Protein AF-J9WAN5-F1 (afdb_monomer)

Structure (mmCIF, N/CA/C/O backbone):
data_AF-J9WAN5-F1
#
_entry.id   AF-J9WAN5-F1
#
loop_
_atom_site.group_PDB
_atom_site.id
_atom_site.type_symbol
_atom_site.label_atom_id
_atom_site.label_alt_id
_atom_site.label_comp_id
_atom_site.label_asym_id
_atom_site.label_entity_id
_atom_site.label_seq_id
_atom_site.pdbx_PDB_ins_code
_atom_site.Cartn_x
_atom_site.Cartn_y
_atom_site.Cartn_z
_atom_site.occupancy
_atom_site.B_iso_or_equiv
_atom_site.auth_seq_id
_atom_site.auth_comp_id
_atom_site.auth_asym_id
_atom_site.auth_atom_id
_atom_site.pdbx_PDB_model_num
ATOM 1 N N . MET A 1 1 ? -10.014 -7.390 10.030 1.00 89.12 1 MET A N 1
ATOM 2 C CA . MET A 1 1 ? -9.837 -7.842 8.635 1.00 89.12 1 MET A CA 1
ATOM 3 C C . MET A 1 1 ? -9.475 -6.641 7.773 1.00 89.12 1 MET A C 1
ATOM 5 O O . MET A 1 1 ? -10.115 -5.606 7.925 1.00 89.12 1 MET A O 1
ATOM 9 N N . TRP A 1 2 ? -8.449 -6.744 6.928 1.00 92.50 2 TRP A N 1
ATOM 10 C CA . TRP A 1 2 ? -8.131 -5.702 5.946 1.00 92.50 2 TRP A CA 1
ATOM 11 C C . TRP A 1 2 ? -8.891 -5.980 4.650 1.00 92.50 2 TRP A C 1
ATOM 13 O O . TRP A 1 2 ? -8.951 -7.127 4.212 1.00 92.50 2 TRP A O 1
ATOM 23 N N . LYS A 1 3 ? -9.489 -4.945 4.060 1.00 93.38 3 LYS A N 1
ATOM 24 C CA . LYS A 1 3 ? -10.187 -5.009 2.774 1.00 93.38 3 LYS A CA 1
ATOM 25 C C . LYS A 1 3 ? -9.468 -4.133 1.760 1.00 93.38 3 LYS A C 1
ATOM 27 O O . LYS A 1 3 ? -9.059 -3.022 2.096 1.00 93.38 3 LYS A O 1
ATOM 32 N N . PHE A 1 4 ? -9.323 -4.647 0.546 1.00 92.06 4 PHE A N 1
ATOM 33 C CA . PHE A 1 4 ? -8.841 -3.867 -0.584 1.00 92.06 4 PHE A CA 1
ATOM 34 C C . PHE A 1 4 ? -9.849 -2.762 -0.915 1.00 92.06 4 PHE A C 1
ATOM 36 O O . PHE A 1 4 ? -11.059 -2.991 -0.849 1.00 92.06 4 PHE A O 1
ATOM 43 N N . VAL A 1 5 ? -9.342 -1.574 -1.236 1.00 93.38 5 VAL A N 1
ATOM 44 C CA . VAL A 1 5 ? -10.160 -0.413 -1.606 1.00 93.38 5 VAL A CA 1
ATOM 45 C C . VAL A 1 5 ? -9.834 0.040 -3.017 1.00 93.38 5 VAL A C 1
ATOM 47 O O . VAL A 1 5 ? -10.731 0.157 -3.843 1.00 93.38 5 VAL A O 1
ATOM 50 N N . SER A 1 6 ? -8.561 0.333 -3.276 1.00 93.50 6 SER A N 1
ATOM 51 C CA . SER A 1 6 ? -8.130 0.929 -4.534 1.00 93.50 6 SER A CA 1
ATOM 52 C C . SER A 1 6 ? -6.680 0.585 -4.837 1.00 93.50 6 SER A C 1
ATOM 54 O O . SER A 1 6 ? -5.896 0.281 -3.937 1.00 93.50 6 SER A O 1
ATOM 56 N N . HIS A 1 7 ? -6.332 0.647 -6.112 1.00 91.56 7 HIS A N 1
ATOM 57 C CA . HIS A 1 7 ? -4.985 0.478 -6.629 1.00 91.56 7 HIS A CA 1
ATOM 58 C C . HIS A 1 7 ? -4.626 1.725 -7.435 1.00 91.56 7 HIS A C 1
ATOM 60 O O . HIS A 1 7 ? -5.441 2.236 -8.201 1.00 91.56 7 HIS A O 1
ATOM 66 N N . ALA A 1 8 ? -3.416 2.225 -7.221 1.00 88.31 8 ALA A N 1
ATOM 67 C CA . ALA A 1 8 ? -2.824 3.304 -7.988 1.00 88.31 8 ALA A CA 1
ATOM 68 C C . ALA A 1 8 ? -1.446 2.862 -8.488 1.00 88.31 8 ALA A C 1
ATOM 70 O O . ALA A 1 8 ? -0.619 2.418 -7.692 1.00 88.31 8 ALA A O 1
ATOM 71 N N . SER A 1 9 ? -1.198 3.010 -9.786 1.00 86.00 9 SER A N 1
ATOM 72 C CA . SER A 1 9 ? 0.111 2.768 -10.399 1.00 86.00 9 SER A CA 1
ATOM 73 C C . SER A 1 9 ? 0.798 4.095 -10.694 1.00 86.00 9 SER A C 1
ATOM 75 O O . SER A 1 9 ? 0.189 5.008 -11.253 1.00 86.00 9 SER A O 1
ATOM 77 N N . PHE A 1 10 ? 2.074 4.199 -10.337 1.00 79.88 10 PHE A N 1
ATOM 78 C CA . PHE A 1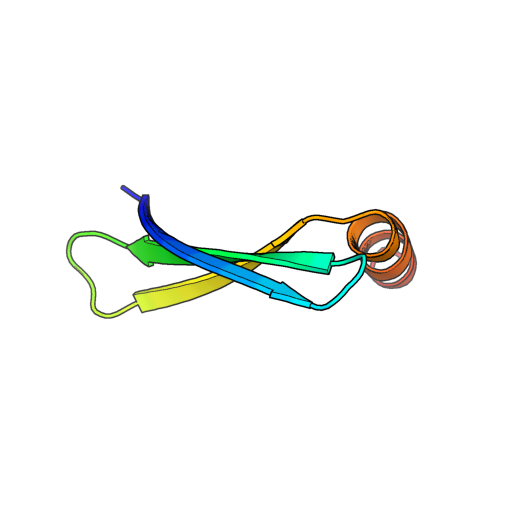 10 ? 2.926 5.356 -10.591 1.00 79.88 10 PHE A CA 1
ATOM 79 C C . PHE A 1 10 ? 4.213 4.883 -11.279 1.00 79.88 10 PHE A C 1
ATOM 81 O O . PHE A 1 10 ? 5.243 4.664 -10.642 1.00 79.88 10 PHE A O 1
ATOM 88 N N . GLY A 1 11 ? 4.132 4.660 -12.595 1.00 83.81 11 GLY A N 1
ATOM 89 C CA . GLY A 1 11 ? 5.231 4.083 -13.374 1.00 83.81 11 GLY A CA 1
ATOM 90 C C . GLY A 1 11 ? 5.556 2.658 -12.916 1.00 83.81 11 GLY A C 1
ATOM 91 O O . GLY A 1 11 ? 4.711 1.775 -13.023 1.00 83.81 11 GLY A O 1
ATOM 92 N N . ASP A 1 12 ? 6.760 2.454 -12.374 1.00 79.69 12 ASP A N 1
ATOM 93 C CA . ASP A 1 12 ? 7.259 1.155 -11.888 1.00 79.69 12 ASP A CA 1
ATOM 94 C C . ASP A 1 12 ? 6.789 0.772 -10.470 1.00 79.69 12 ASP A C 1
ATOM 96 O O . ASP A 1 12 ? 7.211 -0.254 -9.921 1.00 79.69 12 ASP A O 1
ATOM 100 N N . VAL A 1 13 ? 5.966 1.612 -9.835 1.00 79.12 13 VAL A N 1
ATOM 101 C CA . VAL A 1 13 ? 5.475 1.393 -8.470 1.00 79.12 13 VAL A CA 1
ATOM 102 C C . VAL A 1 13 ? 3.965 1.241 -8.484 1.00 79.12 13 VAL A C 1
ATOM 104 O O . VAL A 1 13 ? 3.237 2.193 -8.757 1.00 79.12 13 VAL A O 1
ATOM 107 N N . ASP A 1 14 ? 3.484 0.063 -8.106 1.00 86.31 14 ASP A N 1
ATOM 108 C CA . ASP A 1 14 ? 2.081 -0.138 -7.772 1.00 86.31 14 ASP A CA 1
ATOM 109 C C . ASP A 1 14 ? 1.854 0.179 -6.297 1.00 86.31 14 ASP A C 1
ATOM 111 O O . ASP A 1 14 ? 2.692 -0.102 -5.451 1.00 86.31 14 ASP A O 1
ATOM 115 N N . THR A 1 15 ? 0.723 0.775 -5.939 1.00 88.19 15 THR A N 1
ATOM 116 C CA . THR A 1 15 ? 0.360 1.033 -4.541 1.00 88.19 15 THR A CA 1
ATOM 117 C C . THR A 1 15 ? -1.093 0.668 -4.298 1.00 88.19 15 THR A C 1
ATOM 119 O O . THR A 1 15 ? -1.991 1.079 -5.026 1.00 88.19 15 THR A O 1
ATOM 122 N N . TYR A 1 16 ? -1.331 -0.100 -3.239 1.00 91.44 16 TYR A N 1
ATOM 123 C CA . TYR A 1 16 ? -2.643 -0.625 -2.884 1.00 91.44 16 TYR A CA 1
ATOM 124 C C . TYR A 1 16 ? -3.148 0.049 -1.611 1.00 91.44 16 TYR A C 1
ATOM 126 O O . TYR A 1 16 ? -2.462 0.052 -0.588 1.00 91.44 16 TYR A O 1
ATOM 134 N N . LEU A 1 17 ? -4.358 0.597 -1.656 1.00 93.12 17 LEU A N 1
ATOM 135 C CA . LEU A 1 17 ? -5.064 1.121 -0.497 1.00 93.12 17 LEU A CA 1
ATOM 136 C C . LEU A 1 17 ? -5.840 0.003 0.184 1.00 93.12 17 LEU A C 1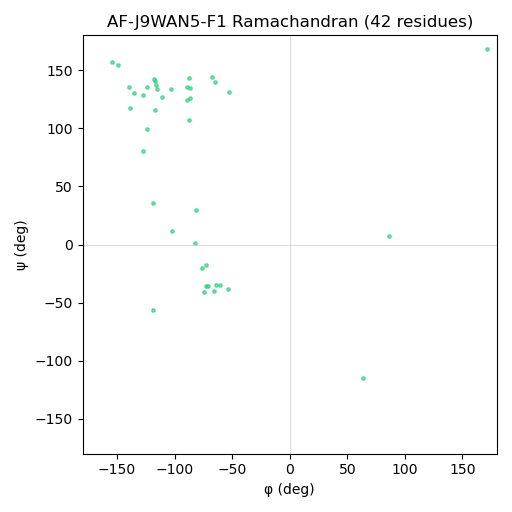
ATOM 138 O O . LEU A 1 17 ? -6.687 -0.659 -0.424 1.00 93.12 17 LEU A O 1
ATOM 142 N N . TRP A 1 18 ? -5.591 -0.147 1.477 1.00 94.94 18 TRP A N 1
ATOM 143 C CA . TRP A 1 18 ? -6.296 -1.073 2.342 1.00 94.94 18 TRP A CA 1
ATOM 144 C C . TRP A 1 18 ? -7.050 -0.313 3.424 1.00 94.94 18 TRP A C 1
ATOM 146 O O . TRP A 1 18 ? -6.546 0.646 4.006 1.00 94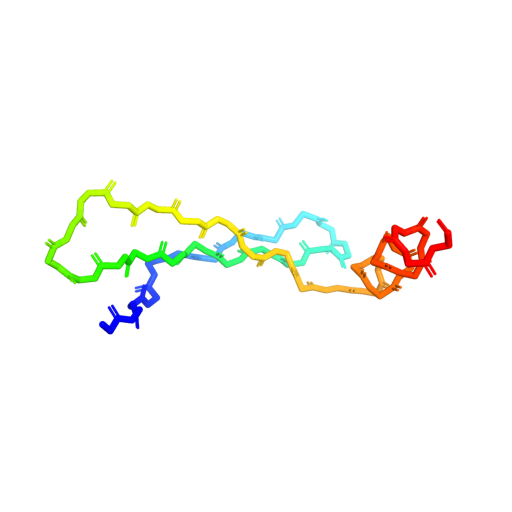.94 18 TRP A O 1
ATOM 156 N N . HIS A 1 19 ? -8.250 -0.788 3.730 1.00 95.19 19 HIS A N 1
ATOM 157 C CA . HIS A 1 19 ? -9.083 -0.291 4.818 1.00 95.19 19 HIS A CA 1
ATOM 158 C C . HIS A 1 19 ? -9.275 -1.383 5.868 1.00 95.19 19 HIS A C 1
ATOM 160 O O . HIS A 1 19 ? -9.564 -2.540 5.538 1.00 95.19 19 HIS A O 1
ATOM 166 N N . ARG A 1 20 ? -9.117 -1.043 7.149 1.00 95.19 20 ARG A N 1
ATOM 167 C CA . ARG A 1 20 ? -9.326 -1.995 8.243 1.00 95.19 20 ARG A CA 1
ATOM 168 C C . ARG A 1 20 ? -10.793 -1.978 8.651 1.00 95.19 20 ARG A C 1
ATOM 170 O O . ARG A 1 20 ? -11.249 -1.065 9.328 1.00 95.19 20 ARG A O 1
ATOM 177 N N . GLN A 1 21 ? -11.515 -3.037 8.292 1.00 93.81 21 GLN A N 1
ATOM 178 C CA . GLN A 1 21 ? -12.927 -3.195 8.637 1.00 93.81 21 GLN A CA 1
ATOM 179 C C . GLN A 1 21 ? -13.157 -3.022 10.147 1.00 93.81 21 GLN A C 1
ATOM 18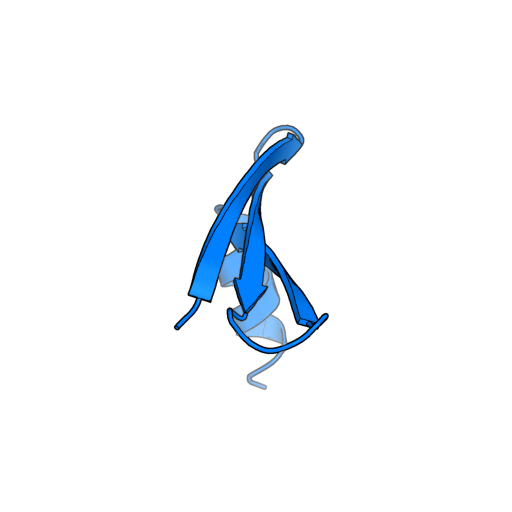1 O O . GLN A 1 21 ? -12.464 -3.653 10.948 1.00 93.81 21 GLN A O 1
ATOM 186 N N . GLY A 1 22 ? -14.152 -2.204 10.505 1.00 93.81 22 GLY A N 1
ATOM 187 C CA . GLY A 1 22 ? -14.487 -1.875 11.895 1.00 93.81 22 GLY A CA 1
ATOM 188 C C . GLY A 1 22 ? -13.692 -0.700 12.477 1.00 93.81 22 GLY A C 1
ATOM 189 O O . GLY A 1 22 ? -13.784 -0.442 13.670 1.00 93.81 22 GLY A O 1
ATOM 190 N N . SER A 1 23 ? -12.908 0.007 11.660 1.00 91.44 23 SER A N 1
ATOM 191 C CA . SER A 1 23 ? -12.172 1.215 12.047 1.00 91.44 23 SER A CA 1
ATOM 192 C C . SER A 1 23 ? -12.033 2.150 10.849 1.00 91.44 23 SER A C 1
ATOM 194 O O . SER A 1 23 ? -11.964 1.664 9.733 1.00 91.44 23 SER A O 1
ATOM 196 N N . ASN A 1 24 ? -11.876 3.456 11.057 1.00 91.75 24 ASN A N 1
ATOM 197 C CA . ASN A 1 24 ? -11.585 4.407 9.968 1.00 91.75 24 ASN A CA 1
ATOM 198 C C . ASN A 1 24 ? -10.092 4.434 9.586 1.00 91.75 24 ASN A C 1
ATOM 200 O O . ASN A 1 24 ? -9.552 5.466 9.197 1.00 91.75 24 ASN A O 1
ATOM 204 N N . LEU A 1 25 ? -9.398 3.309 9.759 1.00 94.19 25 LEU A N 1
ATOM 205 C CA . LEU A 1 25 ? -7.970 3.199 9.499 1.00 94.19 25 LEU A CA 1
ATOM 206 C C . LEU A 1 25 ? -7.743 2.787 8.040 1.00 94.19 25 LEU A C 1
ATOM 208 O O . LEU A 1 25 ? -8.206 1.729 7.600 1.00 94.19 25 LEU A O 1
ATOM 212 N N . PHE A 1 26 ? -6.966 3.599 7.331 1.00 93.56 26 PHE A N 1
ATOM 213 C CA . PHE A 1 26 ? -6.536 3.366 5.957 1.00 93.56 26 PHE A CA 1
ATOM 214 C C . PHE A 1 26 ? -5.013 3.260 5.903 1.00 93.56 26 PHE A C 1
ATOM 216 O O . PHE A 1 26 ? -4.315 3.981 6.616 1.00 93.56 26 PHE A O 1
ATOM 223 N N . CYS A 1 27 ? -4.484 2.371 5.065 1.00 90.94 27 CYS A N 1
ATOM 224 C CA . CYS A 1 27 ? -3.051 2.303 4.804 1.00 90.94 27 CYS A CA 1
ATOM 225 C C . 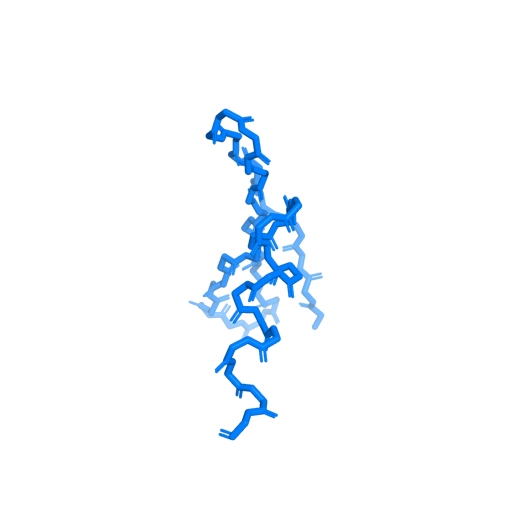CYS A 1 27 ? -2.762 2.054 3.325 1.00 90.94 27 CYS A C 1
ATOM 227 O O . CYS A 1 27 ? -3.380 1.206 2.680 1.00 90.94 27 CYS A O 1
ATOM 229 N N . TRP A 1 28 ? -1.794 2.799 2.800 1.00 88.69 28 TRP A N 1
ATOM 230 C CA 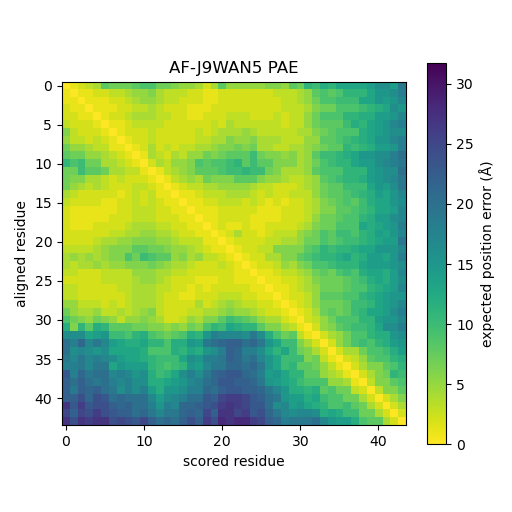. TRP A 1 28 ? -1.218 2.544 1.490 1.00 88.69 28 TRP A CA 1
ATOM 231 C C . TRP A 1 28 ? -0.080 1.539 1.625 1.00 88.69 28 TRP A C 1
ATOM 233 O O . TRP A 1 28 ? 0.755 1.642 2.524 1.00 88.69 28 TRP A O 1
ATOM 243 N N . ARG A 1 29 ? -0.059 0.554 0.733 1.00 85.56 29 ARG A N 1
ATOM 244 C CA . ARG A 1 29 ? 0.987 -0.460 0.637 1.00 85.56 29 ARG A CA 1
ATOM 245 C C . ARG A 1 29 ? 1.566 -0.441 -0.771 1.00 85.56 29 ARG A C 1
ATOM 247 O O . ARG A 1 29 ? 0.925 -0.980 -1.676 1.00 85.56 29 ARG A O 1
ATOM 254 N N . PRO A 1 30 ? 2.723 0.204 -0.971 1.00 82.06 30 PRO A N 1
ATOM 255 C CA . PRO A 1 30 ? 3.435 0.123 -2.235 1.00 82.06 30 PRO A CA 1
ATOM 256 C C . PRO A 1 30 ? 3.967 -1.300 -2.454 1.00 82.06 30 PRO A C 1
ATOM 258 O O . PRO A 1 30 ? 4.356 -2.001 -1.520 1.00 82.06 30 PRO A O 1
ATOM 261 N N . VAL A 1 31 ? 3.955 -1.725 -3.707 1.00 77.69 31 VAL A N 1
ATOM 262 C CA . VAL A 1 31 ? 4.393 -3.013 -4.228 1.00 77.69 31 VAL A CA 1
ATOM 263 C C . VAL A 1 31 ? 5.139 -2.703 -5.525 1.00 77.69 31 VAL A C 1
ATOM 265 O O . VAL A 1 31 ? 4.589 -2.128 -6.455 1.00 77.69 31 VAL A O 1
ATOM 268 N N . GLY A 1 32 ? 6.425 -3.027 -5.584 1.00 69.38 32 GLY A N 1
ATOM 269 C CA . GLY A 1 32 ? 7.261 -2.705 -6.740 1.00 69.38 32 GLY A CA 1
ATOM 270 C C . GLY A 1 32 ? 8.729 -3.004 -6.467 1.00 69.38 32 GLY A C 1
ATOM 271 O O . GLY A 1 32 ? 9.112 -3.251 -5.318 1.00 69.38 32 GLY A O 1
ATOM 272 N N . LYS A 1 33 ? 9.561 -2.980 -7.518 1.00 61.91 33 LYS A N 1
ATOM 273 C CA . LYS A 1 33 ? 11.005 -3.286 -7.422 1.00 61.91 33 LYS A CA 1
ATOM 274 C C . LYS A 1 33 ? 11.707 -2.439 -6.352 1.00 61.91 33 LYS A C 1
ATOM 276 O O . LYS A 1 33 ? 12.504 -2.969 -5.582 1.00 61.91 33 LYS A O 1
ATOM 281 N N . THR A 1 34 ? 11.318 -1.173 -6.229 1.00 58.53 34 THR A N 1
ATOM 282 C CA . THR A 1 34 ? 11.872 -0.217 -5.263 1.00 58.53 34 THR A CA 1
ATOM 283 C C . THR A 1 34 ? 11.388 -0.415 -3.828 1.00 58.53 34 THR A C 1
ATOM 285 O O . THR A 1 34 ? 12.088 0.010 -2.915 1.00 58.53 34 THR A O 1
ATOM 288 N N . TRP A 1 35 ? 10.260 -1.095 -3.563 1.00 58.75 35 TRP A N 1
ATOM 289 C CA . TRP A 1 35 ? 9.848 -1.382 -2.177 1.00 58.75 35 TRP A CA 1
ATOM 290 C C . TRP A 1 35 ? 10.835 -2.323 -1.485 1.00 58.75 35 TRP A C 1
ATOM 292 O O . TRP A 1 35 ? 11.198 -2.096 -0.331 1.00 58.75 35 TRP A O 1
ATOM 302 N N . ASN A 1 36 ? 11.339 -3.336 -2.196 1.00 58.81 36 ASN A N 1
ATOM 303 C CA . ASN A 1 36 ? 12.384 -4.214 -1.667 1.00 58.81 36 ASN A CA 1
ATOM 304 C C . ASN A 1 36 ? 13.696 -3.456 -1.412 1.00 58.81 36 ASN A C 1
ATOM 306 O O . ASN A 1 36 ? 14.389 -3.747 -0.439 1.00 58.81 36 ASN A O 1
ATOM 310 N N . GLU A 1 37 ? 14.029 -2.466 -2.240 1.00 57.75 37 GLU A N 1
ATOM 311 C CA . GLU A 1 37 ? 15.230 -1.638 -2.065 1.00 57.75 37 GLU A CA 1
ATOM 312 C C . GLU A 1 37 ? 15.080 -0.623 -0.917 1.00 57.75 37 GLU A C 1
ATOM 314 O O . GLU A 1 37 ? 15.996 -0.458 -0.110 1.00 57.75 37 GLU A O 1
ATOM 319 N N . ALA A 1 38 ? 13.909 0.004 -0.783 1.00 56.12 38 ALA A N 1
ATOM 320 C CA . ALA A 1 38 ? 13.591 0.953 0.284 1.00 56.12 38 ALA A CA 1
ATOM 321 C C . ALA A 1 38 ? 13.423 0.268 1.651 1.00 56.12 38 ALA A C 1
ATOM 323 O O . ALA A 1 38 ? 13.833 0.818 2.675 1.00 56.12 38 ALA A O 1
ATOM 324 N N . THR A 1 39 ? 12.872 -0.949 1.676 1.00 56.47 39 THR A N 1
ATOM 325 C CA . THR A 1 39 ? 12.747 -1.744 2.907 1.00 56.47 39 THR A CA 1
ATOM 326 C C . THR A 1 39 ? 14.106 -2.293 3.343 1.00 56.47 39 THR A C 1
ATOM 328 O O . THR A 1 39 ? 14.403 -2.272 4.531 1.00 56.47 39 THR A O 1
ATOM 331 N N . LYS A 1 40 ? 14.994 -2.676 2.409 1.00 52.06 40 LYS A N 1
ATOM 332 C CA . LYS A 1 40 ? 16.383 -3.056 2.741 1.00 52.06 40 LYS A CA 1
ATOM 333 C C . LYS A 1 40 ? 17.179 -1.927 3.401 1.00 52.06 40 LYS A C 1
ATOM 335 O O . LYS A 1 40 ? 17.980 -2.208 4.282 1.00 52.06 40 LYS A O 1
ATOM 340 N N . LYS A 1 41 ? 16.954 -0.663 3.019 1.00 49.28 41 LYS A N 1
ATOM 341 C CA . LYS A 1 41 ? 17.624 0.492 3.649 1.00 49.28 41 LYS A CA 1
ATOM 342 C C . LYS A 1 41 ? 17.133 0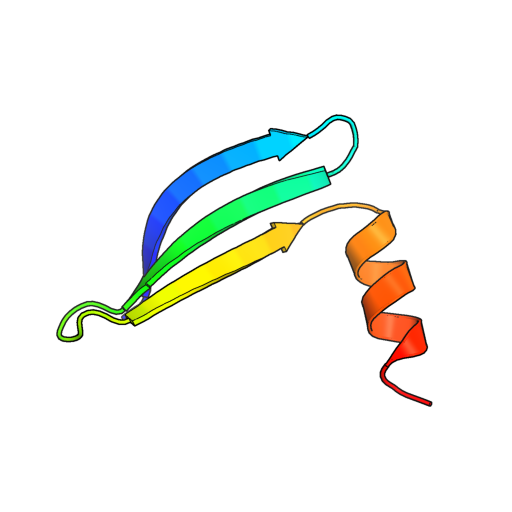.822 5.063 1.00 49.28 41 LYS A C 1
ATOM 344 O O . LYS A 1 41 ? 17.840 1.525 5.768 1.00 49.28 41 LYS A O 1
ATOM 349 N N . ASN A 1 42 ? 15.962 0.333 5.473 1.00 48.22 42 ASN A N 1
ATOM 350 C CA . ASN A 1 42 ? 15.396 0.586 6.805 1.00 48.22 42 ASN A CA 1
ATOM 351 C C . ASN A 1 42 ? 15.570 -0.601 7.778 1.00 48.22 42 ASN A C 1
ATOM 353 O O . ASN A 1 42 ? 14.955 -0.613 8.840 1.00 48.22 42 ASN A O 1
ATOM 357 N N . VAL A 1 43 ? 16.390 -1.599 7.419 1.00 47.53 43 VAL A N 1
ATOM 358 C CA . VAL A 1 43 ? 16.770 -2.741 8.280 1.00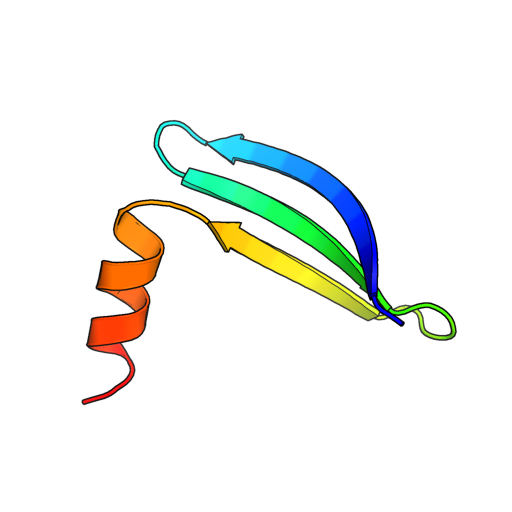 47.53 43 VAL A CA 1
ATOM 359 C C . VAL A 1 43 ? 18.295 -2.752 8.507 1.00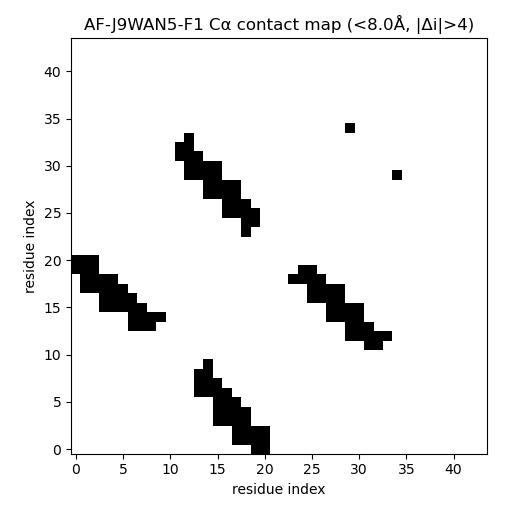 47.53 43 VAL A C 1
ATOM 361 O O . VAL A 1 43 ? 18.917 -3.808 8.556 1.00 47.53 43 VAL A O 1
ATOM 364 N N . ALA A 1 44 ? 18.913 -1.573 8.607 1.00 39.00 44 ALA A N 1
ATOM 365 C CA . ALA A 1 44 ? 20.322 -1.406 8.972 1.00 39.00 44 ALA A CA 1
ATOM 366 C C . ALA A 1 44 ? 20.439 -0.581 10.255 1.00 39.00 44 ALA A C 1
ATOM 368 O O . ALA A 1 44 ? 19.712 0.434 10.351 1.00 39.00 44 ALA A O 1
#

Radius of gyration: 12.35 Å; Cα contacts (8 Å, |Δi|>4): 64; chains: 1; bounding box: 35×13×25 Å

Solvent-accessible surface area (backbone atoms only — not comparable to full-atom values): 2689 Å² total; per-residue (Å²): 101,78,40,85,74,49,78,52,75,61,88,78,34,38,31,36,35,34,36,34,64,97,54,97,49,71,47,80,46,70,49,40,75,59,48,62,55,56,53,58,67,73,74,115

pLDDT: mean 79.18, std 16.79, range [39.0, 95.19]

Sequence (44 aa):
MWKFVSHASFGDVDTYLWHRQGSNLFCWRPVGKTWNEATKKNVA

Secondary structure (DSSP, 8-state):
-EEEEEEEEETTEEEEEEEETTSS-EEEEEEEHHHHHHHHHT--

Foldseek 3Di:
DKDWDDWDDDDQKIKTWIDDPPDRDIDIDIDGPCVVVVVVVVVD

Nearest PDB structures (foldseek):
  4p78-assembly1_D  TM=6.470E-01  e=4.251E-01  Yersinia pestis
  8jhz-assembly1_A  TM=6.406E-01  e=2.197E+00  Paraclostridium sordellii
  3p0c-assembly3_A  TM=4.797E-01  e=1.927E+00  Homo sapiens
  3p0c-assembly3_B-2  TM=4.619E-01  e=1.804E+00  Homo sapiens
  4az9-assembly2_A-3  TM=3.196E-01  e=5.161E+00  Homo sapiens

Organism: Mycobacterium indicus pranii (strain DSM 45239 / MTCC 9506) (NCBI:txid1232724)

Mean predicted aligned error: 8.04 Å